Protein AF-A0A9D2FFQ5-F1 (afdb_monomer_lite)

Structure (mmCIF, N/CA/C/O backbone):
data_AF-A0A9D2FFQ5-F1
#
_entry.id   AF-A0A9D2FFQ5-F1
#
loop_
_atom_site.group_PDB
_atom_site.id
_atom_site.type_symbol
_atom_site.label_atom_id
_atom_site.label_alt_id
_atom_site.label_comp_id
_atom_site.label_asym_id
_atom_site.label_entity_id
_atom_site.label_seq_id
_atom_site.pdbx_PDB_ins_code
_atom_site.Cartn_x
_atom_site.Cartn_y
_atom_site.Cartn_z
_atom_site.occupancy
_atom_site.B_iso_or_equiv
_atom_site.auth_seq_id
_atom_site.auth_comp_id
_atom_site.auth_asym_id
_atom_site.auth_atom_id
_atom_site.pdbx_PDB_model_num
ATOM 1 N N . MET A 1 1 ? 23.594 -14.560 -14.571 1.00 70.81 1 MET A N 1
ATOM 2 C CA . MET A 1 1 ? 22.263 -15.196 -14.519 1.00 70.81 1 MET A CA 1
ATOM 3 C C . MET A 1 1 ? 21.838 -15.445 -15.948 1.00 70.81 1 MET A C 1
ATOM 5 O O . MET A 1 1 ? 21.716 -14.495 -16.709 1.00 70.81 1 MET A O 1
ATOM 9 N N . ASP A 1 2 ? 21.749 -16.707 -16.334 1.00 92.25 2 ASP A N 1
ATOM 10 C CA . ASP A 1 2 ? 21.311 -17.146 -17.658 1.00 92.25 2 ASP A CA 1
ATOM 11 C C . ASP A 1 2 ? 19.802 -16.927 -17.853 1.00 92.25 2 ASP A C 1
ATOM 13 O O . ASP A 1 2 ? 19.025 -16.916 -16.896 1.00 92.25 2 ASP A O 1
ATOM 17 N N . SER A 1 3 ? 19.381 -16.736 -19.107 1.00 91.38 3 SER A N 1
ATOM 18 C CA . SER A 1 3 ? 17.988 -16.424 -19.455 1.00 91.38 3 SER A CA 1
ATOM 19 C C . SER A 1 3 ? 16.998 -17.482 -18.969 1.00 91.38 3 SER A C 1
ATOM 21 O O . SER A 1 3 ? 15.885 -17.137 -18.586 1.00 91.38 3 SER A O 1
ATOM 23 N N . ASN A 1 4 ? 17.401 -18.754 -18.927 1.00 90.69 4 ASN A N 1
ATOM 24 C CA . ASN A 1 4 ? 16.556 -19.832 -18.424 1.00 90.69 4 ASN A CA 1
ATOM 25 C C . ASN A 1 4 ? 16.331 -19.707 -16.909 1.00 90.69 4 ASN A C 1
ATOM 27 O O . ASN A 1 4 ? 15.197 -19.788 -16.447 1.00 90.69 4 ASN A O 1
ATOM 31 N N . THR A 1 5 ? 17.385 -19.410 -16.146 1.00 95.06 5 THR A N 1
ATOM 32 C CA . THR A 1 5 ? 17.286 -19.111 -14.710 1.00 95.06 5 THR A CA 1
ATOM 33 C C . THR A 1 5 ? 16.404 -17.891 -14.429 1.00 95.06 5 THR A C 1
ATOM 35 O O . THR A 1 5 ? 15.652 -17.878 -13.460 1.00 95.06 5 THR A O 1
ATOM 38 N N . ILE A 1 6 ? 16.418 -16.870 -15.290 1.00 93.31 6 ILE A N 1
ATOM 39 C CA . ILE A 1 6 ? 15.525 -15.709 -15.138 1.00 93.31 6 ILE A CA 1
ATOM 40 C C . ILE A 1 6 ? 14.063 -16.107 -15.394 1.00 93.31 6 ILE A C 1
ATOM 42 O O . ILE A 1 6 ? 13.183 -15.749 -14.611 1.00 93.31 6 ILE A O 1
ATOM 46 N N . ILE A 1 7 ? 13.793 -16.876 -16.453 1.00 95.44 7 ILE A N 1
ATOM 47 C CA . ILE A 1 7 ? 12.433 -17.317 -16.806 1.00 95.44 7 ILE A CA 1
ATOM 48 C C . ILE A 1 7 ? 11.843 -18.216 -15.710 1.00 95.44 7 ILE A C 1
ATOM 50 O O . ILE A 1 7 ? 10.689 -18.029 -15.324 1.00 95.44 7 ILE A O 1
ATOM 54 N N . THR A 1 8 ? 12.623 -19.149 -15.158 1.00 95.62 8 THR A N 1
ATOM 55 C CA . THR A 1 8 ? 12.150 -20.038 -14.083 1.00 95.62 8 THR A CA 1
ATOM 56 C C . THR A 1 8 ? 11.813 -19.270 -12.810 1.00 95.62 8 THR A C 1
ATOM 58 O O . THR A 1 8 ? 10.771 -19.530 -12.207 1.00 95.62 8 THR A O 1
ATOM 61 N N . ILE A 1 9 ? 12.626 -18.278 -12.433 1.00 96.12 9 ILE A N 1
ATOM 62 C CA . ILE A 1 9 ? 12.350 -17.414 -11.277 1.00 96.12 9 ILE A CA 1
ATOM 63 C C . ILE A 1 9 ? 11.057 -16.623 -11.493 1.00 96.12 9 ILE A C 1
ATOM 65 O O . ILE A 1 9 ? 10.213 -16.581 -10.599 1.00 96.12 9 ILE A O 1
ATOM 69 N N . VAL A 1 10 ? 10.857 -16.037 -12.677 1.00 96.12 10 VAL A N 1
ATOM 70 C CA . VAL A 1 10 ? 9.638 -15.266 -12.978 1.00 96.12 10 VAL A CA 1
ATOM 71 C C . VAL A 1 10 ? 8.393 -16.148 -12.896 1.00 96.12 10 VAL A C 1
ATOM 73 O O . VAL A 1 10 ? 7.408 -15.752 -12.273 1.00 96.12 10 VAL A O 1
ATOM 76 N N . ILE A 1 11 ? 8.439 -17.360 -13.458 1.00 96.62 11 ILE A N 1
ATOM 77 C CA . ILE A 1 11 ? 7.315 -18.307 -13.403 1.00 96.62 11 ILE A CA 1
ATOM 78 C C . ILE A 1 11 ? 7.044 -18.749 -11.959 1.00 96.62 11 ILE A C 1
ATOM 80 O O . ILE A 1 11 ? 5.887 -18.772 -11.538 1.00 96.62 11 ILE A O 1
ATOM 84 N N . ALA A 1 12 ? 8.086 -19.050 -11.180 1.00 96.00 12 ALA A N 1
ATOM 85 C CA . ALA A 1 12 ? 7.944 -19.455 -9.783 1.00 96.00 12 ALA A CA 1
ATOM 86 C C . ALA A 1 12 ? 7.312 -18.348 -8.922 1.00 96.00 12 ALA A C 1
ATOM 88 O O . ALA A 1 12 ? 6.390 -18.610 -8.147 1.00 96.00 12 ALA A O 1
ATOM 89 N N . VAL A 1 13 ? 7.756 -17.100 -9.094 1.00 97.00 13 VAL A N 1
ATOM 90 C CA . VAL A 1 13 ? 7.224 -15.944 -8.356 1.00 97.00 13 VAL A CA 1
ATOM 91 C C . VAL A 1 13 ? 5.786 -15.632 -8.778 1.00 97.00 13 VAL A C 1
ATOM 93 O O . VAL A 1 13 ? 4.929 -15.422 -7.918 1.00 97.00 13 VAL A O 1
ATOM 96 N N . ALA A 1 14 ? 5.487 -15.654 -10.081 1.00 96.44 14 ALA A N 1
ATOM 97 C CA . ALA A 1 14 ? 4.136 -15.415 -10.589 1.00 96.44 14 ALA A CA 1
ATOM 98 C C . ALA A 1 14 ? 3.146 -16.503 -10.139 1.00 96.44 14 ALA A C 1
ATOM 100 O O . ALA A 1 14 ? 2.037 -16.188 -9.702 1.00 96.44 14 ALA A O 1
ATOM 101 N N . GLY A 1 15 ? 3.557 -17.774 -10.181 1.00 95.88 15 GLY A N 1
ATOM 102 C CA . GLY A 1 15 ? 2.757 -18.901 -9.701 1.00 95.88 15 GLY A CA 1
ATOM 103 C C . GLY A 1 15 ? 2.472 -18.819 -8.200 1.00 95.88 15 GLY A C 1
ATOM 104 O O . GLY A 1 15 ? 1.328 -19.006 -7.782 1.00 95.88 15 GLY A O 1
ATOM 105 N N . LEU A 1 16 ? 3.474 -18.461 -7.391 1.00 95.38 16 LEU A N 1
ATOM 106 C CA . LEU A 1 16 ? 3.303 -18.262 -5.950 1.00 95.38 16 LEU A CA 1
ATOM 107 C C . LEU A 1 16 ? 2.345 -17.102 -5.645 1.00 95.38 16 LEU A C 1
ATOM 109 O O .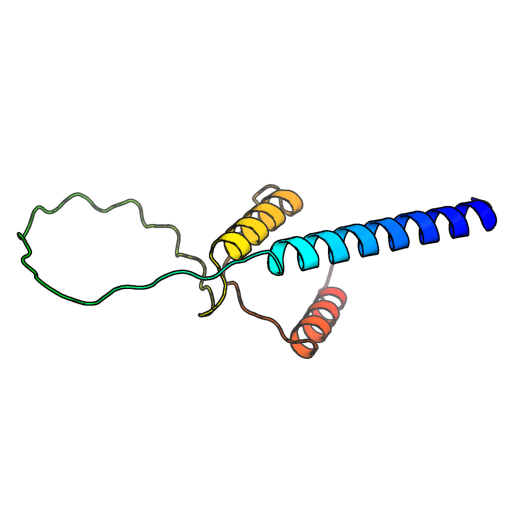 LEU A 1 16 ? 1.446 -17.249 -4.816 1.00 95.38 16 LEU A O 1
ATOM 113 N N . ALA A 1 17 ? 2.490 -15.970 -6.337 1.00 94.75 17 ALA A N 1
ATOM 114 C CA . ALA A 1 17 ? 1.594 -14.826 -6.180 1.00 94.75 17 ALA A CA 1
ATOM 115 C C . ALA A 1 17 ? 0.142 -15.185 -6.543 1.00 94.75 17 ALA A C 1
ATOM 117 O O . ALA A 1 17 ? -0.785 -14.839 -5.804 1.00 94.75 17 ALA A O 1
ATOM 118 N N . PHE A 1 18 ? -0.063 -15.931 -7.634 1.00 95.12 18 PHE A N 1
ATOM 119 C CA . PHE A 1 18 ? -1.387 -16.399 -8.044 1.00 95.12 18 PHE A CA 1
ATOM 120 C C . PHE A 1 18 ? -1.995 -17.382 -7.034 1.00 95.12 18 PHE A C 1
ATOM 122 O O . PHE A 1 18 ? -3.169 -17.258 -6.684 1.00 95.12 18 PHE A O 1
ATOM 129 N N . ALA A 1 19 ? -1.197 -18.314 -6.504 1.00 93.25 19 ALA A N 1
ATOM 130 C CA . ALA A 1 19 ? -1.638 -19.251 -5.474 1.00 93.25 19 ALA A CA 1
ATOM 131 C C . ALA A 1 19 ? -2.076 -18.524 -4.192 1.00 93.25 19 ALA A C 1
ATOM 133 O O . ALA A 1 19 ? -3.153 -18.799 -3.662 1.00 93.25 19 ALA A O 1
ATOM 134 N N . LEU A 1 20 ? -1.297 -17.544 -3.725 1.00 93.31 20 LEU A N 1
ATOM 135 C CA . LEU A 1 20 ? -1.650 -16.733 -2.555 1.00 93.31 20 LEU A CA 1
ATOM 136 C C . LEU A 1 20 ? -2.928 -15.915 -2.786 1.00 93.31 20 LEU A C 1
ATOM 138 O O . LEU A 1 20 ? -3.784 -15.844 -1.899 1.00 93.31 20 LEU A O 1
ATOM 142 N N . PHE A 1 21 ? -3.102 -15.353 -3.984 1.00 93.19 21 PHE A N 1
ATOM 143 C CA . PHE A 1 21 ? -4.325 -14.646 -4.366 1.00 93.19 21 PHE A CA 1
ATOM 144 C C . PHE A 1 21 ? -5.552 -15.575 -4.369 1.00 93.19 21 PHE A C 1
ATOM 146 O O . PHE A 1 21 ? -6.591 -15.235 -3.795 1.00 93.19 21 PHE A O 1
ATOM 153 N N . ALA A 1 22 ? -5.426 -16.774 -4.943 1.00 89.81 22 ALA A N 1
ATOM 154 C CA . ALA A 1 22 ? -6.490 -17.776 -4.980 1.00 89.81 22 ALA A CA 1
ATOM 155 C C . ALA A 1 22 ? -6.856 -18.299 -3.579 1.00 89.81 22 ALA A C 1
ATOM 157 O O . ALA A 1 22 ? -8.038 -18.441 -3.258 1.00 89.81 22 ALA A O 1
ATOM 158 N N . LEU A 1 23 ? -5.868 -18.521 -2.708 1.00 88.06 23 LEU A N 1
ATOM 159 C CA . LEU A 1 23 ? -6.106 -18.921 -1.317 1.00 88.06 23 LEU A CA 1
ATOM 160 C C . LEU A 1 23 ? -6.840 -17.828 -0.530 1.00 88.06 23 LEU A C 1
ATOM 162 O O . LEU A 1 23 ? -7.760 -18.137 0.230 1.00 88.06 23 LEU A O 1
ATOM 166 N N . ASN A 1 24 ? -6.487 -16.556 -0.731 1.00 83.38 24 ASN A N 1
ATOM 167 C CA . ASN A 1 24 ? -7.166 -15.437 -0.075 1.00 83.38 24 ASN A CA 1
ATOM 168 C C . ASN A 1 24 ? -8.622 -15.284 -0.564 1.00 83.38 24 ASN A C 1
ATOM 170 O O . ASN A 1 24 ? -9.538 -15.065 0.227 1.00 83.38 24 ASN A O 1
ATOM 174 N N . ARG A 1 25 ? -8.857 -15.501 -1.865 1.00 81.94 25 ARG A N 1
ATOM 175 C CA . ARG A 1 25 ? -10.197 -15.553 -2.476 1.00 81.94 25 ARG A CA 1
ATOM 176 C C . ARG A 1 25 ? -11.039 -16.714 -1.931 1.00 81.94 25 ARG A C 1
ATOM 178 O O . ARG A 1 25 ? -12.219 -16.523 -1.651 1.00 81.94 25 ARG A O 1
ATOM 185 N N . SER A 1 26 ? -10.444 -17.892 -1.750 1.00 67.69 26 SER A N 1
ATOM 186 C CA . SER A 1 26 ? -11.124 -19.083 -1.218 1.00 67.69 26 SER A CA 1
ATOM 187 C C . SER A 1 26 ? -11.488 -18.937 0.267 1.00 67.69 26 SER A C 1
ATOM 189 O O . SER A 1 26 ? -12.605 -19.262 0.679 1.00 67.69 26 SER A O 1
ATOM 191 N N . ARG A 1 27 ? -10.606 -18.327 1.072 1.00 68.69 27 ARG A N 1
ATOM 192 C CA . ARG A 1 27 ? -10.924 -17.967 2.467 1.00 68.69 27 ARG A CA 1
ATOM 193 C C . ARG A 1 27 ? -12.044 -16.931 2.574 1.00 68.69 27 ARG A C 1
ATOM 195 O O . ARG A 1 27 ? -12.859 -17.026 3.480 1.00 68.69 27 ARG A O 1
ATOM 202 N N . ALA A 1 28 ? -12.138 -15.994 1.631 1.00 59.19 28 ALA A N 1
ATOM 203 C CA . ALA A 1 28 ? -13.251 -15.044 1.576 1.00 59.19 28 ALA A CA 1
ATOM 204 C C . ALA A 1 28 ? -14.581 -15.682 1.114 1.00 59.19 28 ALA A C 1
ATOM 206 O O . ALA A 1 28 ? -15.645 -15.137 1.394 1.00 59.19 28 ALA A O 1
ATOM 207 N N . SER A 1 29 ? -14.541 -16.827 0.420 1.00 54.75 29 SER A N 1
ATOM 208 C CA . SER A 1 29 ? -15.729 -17.515 -0.110 1.00 54.75 29 SER A CA 1
ATOM 209 C C . SER A 1 29 ? -16.325 -18.568 0.836 1.00 54.75 29 SER A C 1
ATOM 211 O O . SER A 1 29 ? -17.416 -19.064 0.567 1.00 54.75 29 SER A O 1
ATOM 213 N N . SER A 1 30 ? -15.648 -18.918 1.934 1.00 49.28 30 SER A N 1
ATOM 214 C CA . SER A 1 30 ? -16.097 -19.930 2.910 1.00 49.28 30 SER A CA 1
ATOM 215 C C . SER A 1 30 ? -16.822 -19.325 4.124 1.00 49.28 30 SER A C 1
ATOM 217 O O . SER A 1 30 ? -16.805 -19.881 5.218 1.00 49.28 30 SER A O 1
ATOM 219 N N . GLY A 1 31 ? -17.492 -18.185 3.935 1.00 48.75 31 GLY A N 1
ATOM 220 C CA . GLY A 1 31 ? -18.384 -17.595 4.932 1.00 48.75 31 GLY A CA 1
ATOM 221 C C . GLY A 1 31 ? -19.826 -18.069 4.751 1.00 48.75 31 GLY A C 1
ATOM 222 O O . GLY A 1 31 ? -20.566 -17.508 3.947 1.00 48.75 31 GLY A O 1
ATOM 223 N N . THR A 1 32 ? -20.258 -19.073 5.515 1.00 41.09 32 THR A N 1
ATOM 224 C CA . THR A 1 32 ? -21.689 -19.341 5.739 1.00 41.09 32 THR A CA 1
ATOM 225 C C . THR A 1 32 ? -22.304 -18.234 6.615 1.00 41.09 32 THR A C 1
ATOM 227 O O . THR A 1 32 ? -21.742 -17.942 7.673 1.00 41.09 32 THR A O 1
ATOM 230 N N . PRO A 1 33 ? -23.450 -17.631 6.241 1.00 53.06 33 PRO A N 1
ATOM 231 C CA . PRO A 1 33 ? -24.059 -16.521 6.974 1.00 53.06 33 PRO A CA 1
ATOM 232 C C . PRO A 1 33 ? -25.136 -16.992 7.970 1.00 53.06 33 PRO A C 1
ATOM 234 O O . PRO A 1 33 ? -26.112 -17.621 7.569 1.00 53.06 33 PRO A O 1
ATOM 237 N N . LYS A 1 34 ? -25.002 -16.644 9.260 1.00 34.56 34 LYS A N 1
ATOM 238 C CA . LYS A 1 34 ? -26.082 -16.627 10.280 1.00 34.56 34 LYS A CA 1
ATOM 239 C C . LYS A 1 34 ? -25.536 -15.968 11.559 1.00 34.56 34 LYS A C 1
ATOM 241 O O . LYS A 1 34 ? -24.449 -16.334 11.971 1.00 34.56 34 LYS A O 1
ATOM 246 N N . ALA A 1 35 ? -26.150 -15.028 12.272 1.00 34.31 35 ALA A N 1
ATOM 247 C CA . ALA A 1 35 ? -27.368 -14.235 12.149 1.00 34.31 35 ALA A CA 1
ATOM 248 C C . ALA A 1 35 ? -27.171 -12.959 12.999 1.00 34.31 35 ALA A C 1
ATOM 250 O O . ALA A 1 35 ? -26.478 -12.993 14.014 1.00 34.31 35 ALA A O 1
ATOM 251 N N . ARG A 1 36 ? -27.821 -11.858 12.609 1.00 40.62 36 ARG A N 1
ATOM 252 C CA . ARG A 1 36 ? -28.105 -10.705 13.481 1.00 40.62 36 ARG A CA 1
ATOM 253 C C . ARG A 1 36 ? -29.333 -11.045 14.344 1.00 40.62 36 ARG A C 1
ATOM 255 O O . ARG A 1 36 ? -30.280 -11.625 13.815 1.00 40.62 36 ARG A O 1
ATOM 262 N N . PRO A 1 37 ? -29.320 -10.723 15.641 1.00 43.00 37 PRO A N 1
ATOM 263 C CA . PRO A 1 37 ? -30.311 -9.786 16.210 1.00 43.00 37 PRO A CA 1
ATOM 264 C C . PRO A 1 37 ? -29.635 -8.875 17.263 1.00 43.00 37 PRO A C 1
ATOM 266 O O . PRO A 1 37 ? -28.584 -9.226 17.776 1.00 43.00 37 PRO A O 1
ATOM 269 N N . ALA A 1 38 ? -30.103 -7.716 17.712 1.00 35.41 38 ALA A N 1
ATOM 270 C CA . ALA A 1 38 ? -31.176 -6.770 17.430 1.00 35.41 38 ALA A CA 1
ATOM 271 C C . ALA A 1 38 ? -30.875 -5.559 18.364 1.00 35.41 38 ALA A C 1
ATOM 273 O O . ALA A 1 38 ? -30.251 -5.732 19.410 1.00 35.41 38 ALA A O 1
ATOM 274 N N . GLU A 1 39 ? -31.287 -4.350 17.982 1.00 37.75 39 GLU A N 1
ATOM 275 C CA . GLU A 1 39 ? -31.475 -3.165 18.858 1.00 37.75 39 GLU A CA 1
ATOM 276 C C . GLU A 1 39 ? -32.405 -3.517 20.052 1.00 37.75 39 GLU A C 1
ATOM 278 O O . GLU A 1 39 ? -33.194 -4.447 19.914 1.00 37.75 39 GLU A O 1
ATOM 283 N N . ALA A 1 40 ? -32.466 -2.894 21.241 1.00 36.94 40 ALA A N 1
ATOM 284 C CA . ALA A 1 40 ? -32.103 -1.584 21.815 1.00 36.94 40 ALA A CA 1
ATOM 285 C C . ALA A 1 40 ? -32.182 -1.711 23.386 1.00 36.94 40 ALA A C 1
ATOM 287 O O . ALA A 1 40 ? -32.139 -2.834 23.882 1.00 36.94 40 ALA A O 1
ATOM 288 N N . PRO A 1 41 ? -32.506 -0.672 24.191 1.00 49.91 41 PRO A N 1
ATOM 289 C CA . PRO A 1 41 ? -31.691 0.393 24.811 1.00 49.91 41 PRO A CA 1
ATOM 290 C C . PRO A 1 41 ? -31.626 0.321 26.372 1.00 49.91 41 PRO A C 1
ATOM 292 O O . PRO A 1 41 ? -32.422 -0.388 26.973 1.00 49.91 41 PRO A O 1
ATOM 295 N N . ALA A 1 42 ? -30.745 1.101 27.036 1.00 37.47 42 ALA A N 1
ATOM 296 C CA . ALA A 1 42 ? -31.006 1.844 28.302 1.00 37.47 42 ALA A CA 1
ATOM 297 C C . ALA A 1 42 ? -29.719 2.404 28.967 1.00 37.47 42 ALA A C 1
ATOM 299 O O . ALA A 1 42 ? -28.810 1.666 29.336 1.00 37.47 42 ALA A O 1
ATOM 300 N N . MET A 1 43 ? -29.689 3.727 29.163 1.00 39.44 43 MET A N 1
ATOM 301 C CA . MET A 1 43 ? -28.805 4.484 30.077 1.00 39.44 43 MET A CA 1
ATOM 302 C C . MET A 1 43 ? -29.157 4.148 31.550 1.00 39.44 43 MET A C 1
ATOM 304 O O . MET A 1 43 ? -30.305 3.768 31.786 1.00 39.44 43 MET A O 1
ATOM 308 N N . PRO A 1 44 ? -28.259 4.303 32.552 1.00 41.28 44 PRO A N 1
ATOM 309 C CA . PRO A 1 44 ? -27.841 5.634 33.013 1.00 41.28 44 PRO A CA 1
ATOM 310 C C . PRO A 1 44 ? -26.357 5.765 33.423 1.00 41.28 44 PRO A C 1
ATOM 312 O O . PRO A 1 44 ? -25.688 4.820 33.832 1.00 41.28 44 PRO A O 1
ATOM 315 N N . ALA A 1 45 ? -25.860 6.999 33.340 1.00 45.25 45 ALA A N 1
ATOM 316 C CA . ALA A 1 45 ? -24.561 7.429 33.847 1.00 45.25 45 ALA A CA 1
ATOM 317 C C . ALA A 1 45 ? -24.537 7.532 35.385 1.00 45.25 45 ALA A C 1
ATOM 319 O O . ALA A 1 45 ? -25.534 7.940 35.982 1.00 45.25 45 ALA A O 1
ATOM 320 N N . PRO A 1 46 ? -23.372 7.305 36.012 1.00 43.16 46 PRO A N 1
ATOM 321 C CA . PRO A 1 46 ? -22.998 8.032 37.226 1.00 43.16 46 PRO A CA 1
ATOM 322 C C . PRO A 1 46 ? -21.864 9.029 36.952 1.00 43.16 46 PRO A C 1
ATOM 324 O O . PRO A 1 46 ? -20.874 8.720 36.289 1.00 43.16 46 PRO A O 1
ATOM 327 N N . ALA A 1 47 ? -22.027 10.241 37.475 1.00 42.28 47 ALA A N 1
ATOM 328 C CA . ALA A 1 47 ? -21.103 11.355 37.336 1.00 42.28 47 ALA A CA 1
ATOM 329 C C . ALA A 1 47 ? -19.903 11.293 38.308 1.00 42.28 47 ALA A C 1
ATOM 331 O O . ALA A 1 47 ? -20.041 10.906 39.462 1.00 42.28 47 ALA A O 1
ATOM 332 N N . ALA A 1 48 ? -18.780 11.822 37.804 1.00 47.38 48 ALA A N 1
ATOM 333 C CA . ALA A 1 48 ? -17.694 12.548 38.477 1.00 47.38 48 ALA A CA 1
ATOM 334 C C . ALA A 1 48 ? -16.724 11.826 39.443 1.00 47.38 48 ALA A C 1
ATOM 336 O O . ALA A 1 48 ? -17.001 11.619 40.618 1.00 47.38 48 ALA A O 1
ATOM 337 N N . ALA A 1 49 ? -15.473 11.689 38.982 1.00 37.66 49 ALA A N 1
ATOM 338 C CA . ALA A 1 49 ? -14.281 12.037 39.766 1.00 37.66 49 ALA A CA 1
ATOM 339 C C . ALA A 1 49 ? -13.199 12.604 38.813 1.00 37.66 49 ALA A C 1
ATOM 341 O O . ALA A 1 49 ? -12.970 12.014 37.752 1.00 37.66 49 ALA A O 1
ATOM 342 N N . PRO A 1 50 ? -12.536 13.735 39.129 1.00 49.75 50 PRO A N 1
ATOM 343 C CA . PRO A 1 50 ? -11.537 14.350 38.259 1.00 49.75 50 PRO A CA 1
ATOM 344 C C . PRO A 1 50 ? -10.233 13.555 38.356 1.00 49.75 50 PRO A C 1
ATOM 346 O O . PRO A 1 50 ? -9.401 13.781 39.233 1.00 49.75 50 PRO A O 1
ATOM 349 N N . ARG A 1 51 ? -10.059 12.575 37.469 1.00 39.38 51 ARG A N 1
ATOM 350 C CA . ARG A 1 51 ? -8.818 11.808 37.396 1.00 39.38 51 ARG A CA 1
ATOM 351 C C . ARG A 1 51 ? -7.870 12.508 36.430 1.00 39.38 51 ARG A C 1
ATOM 353 O O . ARG A 1 51 ? -8.140 12.547 35.237 1.00 39.38 51 ARG A O 1
ATOM 360 N N . ALA A 1 52 ? -6.834 13.099 37.028 1.00 35.75 52 ALA A N 1
ATOM 361 C CA . ALA A 1 52 ? -5.537 13.516 36.495 1.00 35.75 52 ALA A CA 1
ATOM 362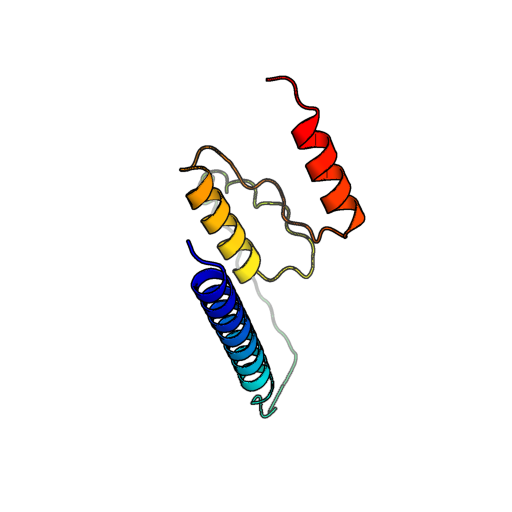 C C . ALA A 1 52 ? -5.394 13.501 34.967 1.00 35.75 52 ALA A C 1
ATOM 364 O O . ALA A 1 52 ? -5.568 12.454 34.349 1.00 35.75 52 ALA A O 1
ATOM 365 N N . ALA A 1 53 ? -4.995 14.650 34.404 1.00 46.50 53 ALA A N 1
ATOM 366 C CA . ALA A 1 53 ? -4.611 14.821 33.007 1.00 46.50 53 ALA A CA 1
ATOM 367 C C . ALA A 1 53 ? -3.904 13.566 32.482 1.00 46.50 53 ALA A C 1
ATOM 369 O O . ALA A 1 53 ? -2.745 13.301 32.808 1.00 46.50 53 ALA A O 1
ATOM 370 N N . ALA A 1 54 ? -4.646 12.768 31.711 1.00 37.78 54 ALA A N 1
ATOM 371 C CA . ALA A 1 54 ? -4.070 11.654 30.994 1.00 37.78 54 ALA A CA 1
ATOM 372 C C . ALA A 1 54 ? -2.935 12.232 30.136 1.00 37.78 54 ALA A C 1
ATOM 374 O O . ALA A 1 54 ? -3.135 13.296 29.533 1.00 37.78 54 ALA A O 1
ATOM 375 N N . PRO A 1 55 ? -1.749 11.596 30.098 1.00 42.03 55 PRO A N 1
ATOM 376 C CA . PRO A 1 55 ? -0.691 12.011 29.189 1.00 42.03 55 PRO A CA 1
ATOM 377 C C . PRO A 1 55 ? -1.318 12.159 27.809 1.00 42.03 55 PRO A C 1
ATOM 379 O O . PRO A 1 55 ? -2.029 11.254 27.370 1.00 42.03 55 PRO A O 1
ATOM 382 N N . ALA A 1 56 ? -1.152 13.345 27.213 1.00 44.34 56 ALA A N 1
ATOM 383 C CA . ALA A 1 56 ? -1.806 13.731 25.974 1.00 44.34 56 ALA A CA 1
ATOM 384 C C . ALA A 1 56 ? -1.729 12.561 24.997 1.00 44.34 56 ALA A C 1
ATOM 386 O O . ALA A 1 56 ? -0.638 12.197 24.553 1.00 44.34 56 ALA A O 1
ATOM 387 N N . ALA A 1 57 ? -2.884 11.934 24.741 1.00 45.53 57 ALA A N 1
ATOM 388 C CA . ALA A 1 57 ? -2.968 10.829 23.809 1.00 45.53 57 ALA A CA 1
ATOM 389 C C . ALA A 1 57 ? -2.281 11.303 22.522 1.00 45.53 57 ALA A C 1
ATOM 391 O O . ALA A 1 57 ? -2.625 12.395 22.045 1.00 45.53 57 ALA A O 1
ATOM 392 N N . PRO A 1 58 ? -1.272 10.575 22.002 1.00 53.19 58 PRO A N 1
ATOM 393 C CA . PRO A 1 58 ? -0.624 10.963 20.760 1.00 53.19 58 PRO A CA 1
ATOM 394 C C . PRO A 1 58 ? -1.742 11.206 19.759 1.00 53.19 58 PRO A C 1
ATOM 396 O O . PRO A 1 58 ? -2.615 10.347 19.625 1.00 53.19 58 PRO A O 1
ATOM 399 N N . ARG A 1 59 ? -1.780 12.417 19.177 1.00 54.50 59 ARG A N 1
ATOM 400 C CA . ARG A 1 59 ? -2.818 12.851 18.229 1.00 54.50 59 ARG A CA 1
ATOM 401 C C . ARG A 1 59 ? -3.130 11.663 17.336 1.00 54.50 59 ARG A C 1
ATOM 403 O O . ARG A 1 59 ? -2.265 11.277 16.550 1.00 54.50 59 ARG A O 1
ATOM 410 N N . ALA A 1 60 ? -4.303 11.058 17.527 1.00 60.28 60 ALA A N 1
ATOM 411 C CA . ALA A 1 60 ? -4.639 9.861 16.785 1.00 60.28 60 ALA A CA 1
ATOM 412 C C . ALA A 1 60 ? -4.499 10.227 15.301 1.00 60.28 60 ALA A C 1
ATOM 414 O O . ALA A 1 60 ? -5.016 11.281 14.900 1.00 60.28 60 ALA A O 1
ATOM 415 N N . PRO A 1 61 ? -3.722 9.458 14.519 1.00 68.31 61 PRO A N 1
ATOM 416 C CA . PRO A 1 61 ? -3.535 9.749 13.109 1.00 68.31 61 PRO A CA 1
ATOM 417 C C . PRO A 1 61 ? -4.908 9.947 12.475 1.00 68.31 61 PRO A C 1
ATOM 419 O O . PRO A 1 61 ? -5.840 9.199 12.768 1.00 68.31 61 PRO A O 1
ATOM 422 N N . GLN A 1 62 ? -5.062 10.987 11.655 1.00 75.88 62 GLN A N 1
ATOM 423 C CA . GLN A 1 62 ? -6.341 11.222 10.992 1.00 75.88 62 GLN A CA 1
ATOM 424 C C . GLN A 1 62 ? -6.573 10.092 9.989 1.00 75.88 62 GLN A C 1
ATOM 426 O O . GLN A 1 62 ? -5.944 10.067 8.931 1.00 75.88 62 GLN A O 1
ATOM 431 N N . VAL A 1 63 ? -7.437 9.145 10.344 1.00 79.44 63 VAL A N 1
ATOM 432 C CA . VAL A 1 63 ? -7.810 8.011 9.498 1.00 79.44 63 VAL A CA 1
ATOM 433 C C . VAL A 1 63 ? -9.130 8.336 8.808 1.00 79.44 63 VAL A C 1
ATOM 435 O O . VAL A 1 63 ? -10.104 8.716 9.457 1.00 79.44 63 VAL A O 1
ATOM 438 N N . GLU A 1 64 ? -9.155 8.212 7.485 1.00 79.25 64 GLU A N 1
ATOM 439 C CA . GLU A 1 64 ? -10.368 8.392 6.689 1.00 79.25 64 GLU A CA 1
ATOM 440 C C . GLU A 1 64 ? -11.430 7.324 7.022 1.00 79.25 64 GLU A C 1
ATOM 442 O O . GLU A 1 64 ? -11.111 6.153 7.249 1.00 79.25 64 GLU A O 1
ATOM 447 N N . ALA A 1 65 ? -12.707 7.726 7.050 1.00 67.62 65 ALA A N 1
ATOM 448 C CA . ALA A 1 65 ? -13.819 6.827 7.345 1.00 67.62 65 ALA A CA 1
ATOM 449 C C . ALA A 1 65 ? -13.877 5.678 6.321 1.00 67.62 65 ALA A C 1
ATOM 451 O O . ALA A 1 65 ? -13.878 5.904 5.114 1.00 67.62 65 ALA A O 1
ATOM 452 N N . GLY A 1 66 ? -13.921 4.433 6.806 1.00 76.31 66 GLY A N 1
ATOM 453 C CA . GLY A 1 66 ? -13.923 3.233 5.959 1.00 76.31 66 GLY A CA 1
ATOM 454 C C . GLY A 1 66 ? -12.556 2.562 5.774 1.00 76.31 66 GLY A C 1
ATOM 455 O O . GLY A 1 66 ? -12.447 1.598 5.010 1.00 76.31 66 GLY A O 1
ATOM 456 N N . ILE A 1 67 ? -11.515 3.028 6.471 1.00 81.81 67 ILE A N 1
ATOM 457 C CA . ILE A 1 67 ? -10.244 2.303 6.589 1.00 81.81 67 ILE A CA 1
ATOM 458 C C . ILE A 1 67 ? -10.280 1.440 7.861 1.00 81.81 67 ILE A C 1
ATOM 460 O O . ILE A 1 67 ? -10.440 1.983 8.955 1.00 81.81 67 ILE A O 1
ATOM 464 N N . PRO A 1 68 ? -10.145 0.106 7.745 1.00 85.12 68 PRO A N 1
ATOM 465 C CA . PRO A 1 68 ? -10.162 -0.779 8.903 1.00 85.12 68 PRO A CA 1
ATOM 466 C C . PRO A 1 68 ? -8.905 -0.588 9.777 1.00 85.12 68 PRO A C 1
ATOM 468 O O . PRO A 1 68 ? -7.819 -0.317 9.245 1.00 85.12 68 PRO A O 1
ATOM 471 N N . PRO A 1 69 ? -9.022 -0.730 11.110 1.00 80.69 69 PRO A N 1
ATOM 472 C CA . PRO A 1 69 ? -7.931 -0.456 12.047 1.00 80.69 69 PRO A CA 1
ATOM 473 C C . PRO A 1 69 ? -6.726 -1.389 11.860 1.00 80.69 69 PRO A C 1
ATOM 475 O O . PRO A 1 69 ? -5.591 -0.975 12.093 1.00 80.69 69 PRO A O 1
ATOM 478 N N . GLU A 1 70 ? -6.934 -2.609 11.364 1.00 87.81 70 GLU A N 1
ATOM 479 C CA . GLU A 1 70 ? -5.869 -3.569 11.055 1.00 87.81 70 GLU A CA 1
ATOM 480 C C . GLU A 1 70 ? -4.951 -3.037 9.952 1.00 87.81 70 GLU A C 1
ATOM 482 O O . GLU A 1 70 ? -3.732 -3.162 10.034 1.00 87.81 70 GLU A O 1
ATOM 487 N N . VAL A 1 71 ? -5.520 -2.382 8.937 1.00 88.50 71 VAL A N 1
ATOM 488 C CA . VAL A 1 71 ? -4.739 -1.785 7.845 1.00 88.50 71 VAL A CA 1
ATOM 489 C C . VAL A 1 71 ? -3.910 -0.614 8.362 1.00 88.50 71 VAL A C 1
ATOM 491 O O . VAL A 1 71 ? -2.741 -0.490 8.009 1.00 88.50 71 VAL A O 1
ATOM 494 N N . VAL A 1 72 ? -4.473 0.211 9.248 1.00 86.44 72 VAL A N 1
ATOM 495 C CA . VAL A 1 72 ? -3.739 1.312 9.892 1.00 86.44 72 VAL A CA 1
ATOM 496 C C . VAL A 1 72 ? -2.573 0.774 10.723 1.00 86.44 72 VAL A C 1
ATOM 498 O O . VAL A 1 72 ? -1.469 1.309 10.634 1.00 86.44 72 VAL A O 1
ATOM 501 N N . ALA A 1 73 ? -2.790 -0.304 11.480 1.00 88.69 73 ALA A N 1
ATOM 502 C CA . ALA A 1 73 ? -1.748 -0.947 12.277 1.00 88.69 73 ALA A CA 1
ATOM 503 C C . ALA A 1 73 ? -0.625 -1.530 11.402 1.00 88.69 73 ALA A C 1
ATOM 505 O O . ALA A 1 73 ? 0.551 -1.327 11.701 1.00 88.69 73 ALA A O 1
ATOM 506 N N . VAL A 1 74 ? -0.969 -2.188 10.291 1.00 91.56 74 VAL A N 1
ATOM 507 C CA . VAL A 1 74 ? 0.015 -2.718 9.331 1.00 91.56 74 VAL A CA 1
ATOM 508 C C . VAL A 1 74 ? 0.829 -1.590 8.691 1.00 91.56 74 VAL A C 1
ATOM 510 O O . VAL A 1 74 ? 2.051 -1.699 8.607 1.00 91.56 74 VAL A O 1
ATOM 513 N N . ILE A 1 75 ? 0.190 -0.482 8.295 1.00 91.31 75 ILE A N 1
ATOM 514 C CA . ILE A 1 75 ? 0.890 0.692 7.745 1.00 91.31 75 ILE A CA 1
ATOM 515 C C . ILE A 1 75 ? 1.821 1.300 8.798 1.00 91.31 75 ILE A C 1
ATOM 517 O O . ILE A 1 75 ? 2.984 1.569 8.505 1.00 91.31 75 ILE A O 1
ATOM 521 N N . ALA A 1 76 ? 1.341 1.484 10.030 1.00 87.38 76 ALA A N 1
ATOM 522 C CA . ALA A 1 76 ? 2.150 2.013 11.124 1.00 87.38 76 ALA A CA 1
ATOM 523 C C . ALA A 1 76 ? 3.380 1.130 11.404 1.00 87.38 76 ALA A C 1
ATOM 525 O O . ALA A 1 76 ? 4.488 1.648 11.547 1.00 87.38 76 ALA A O 1
ATOM 526 N N . ALA A 1 77 ? 3.212 -0.195 11.416 1.00 88.31 77 ALA A N 1
ATOM 527 C CA . ALA A 1 77 ? 4.310 -1.143 11.583 1.00 88.31 77 ALA A CA 1
ATOM 528 C C . ALA A 1 77 ? 5.307 -1.092 10.413 1.00 88.31 77 ALA A C 1
ATOM 530 O O . ALA A 1 77 ? 6.515 -1.065 10.641 1.00 88.31 77 ALA A O 1
ATOM 531 N N . ALA A 1 78 ? 4.825 -1.018 9.169 1.00 90.31 78 ALA A N 1
ATOM 532 C CA . ALA A 1 78 ? 5.678 -0.926 7.984 1.00 90.31 78 ALA A CA 1
ATOM 533 C C . ALA A 1 78 ? 6.510 0.367 7.967 1.00 90.31 78 ALA A C 1
ATOM 535 O O . ALA A 1 78 ? 7.713 0.324 7.719 1.00 90.31 78 ALA A O 1
ATOM 536 N N . VAL A 1 79 ? 5.900 1.512 8.293 1.00 87.94 79 VAL A N 1
ATOM 537 C CA . VAL A 1 79 ? 6.611 2.799 8.407 1.00 87.94 79 VAL A CA 1
ATOM 538 C C . VAL A 1 79 ? 7.637 2.755 9.537 1.00 87.94 79 VAL A C 1
ATOM 540 O O . VAL A 1 79 ? 8.747 3.257 9.374 1.00 87.94 79 VAL A O 1
ATOM 543 N N . CYS A 1 80 ? 7.308 2.112 10.659 1.00 84.19 80 CYS A N 1
ATOM 544 C CA . CYS A 1 80 ? 8.259 1.896 11.744 1.00 84.19 80 CYS A CA 1
ATOM 545 C C . CYS A 1 80 ? 9.450 1.032 11.293 1.00 84.19 80 CYS A C 1
ATOM 547 O O . CYS A 1 80 ? 10.592 1.377 11.584 1.00 84.19 80 CYS A O 1
ATOM 549 N N . ALA A 1 81 ? 9.205 -0.030 10.520 1.00 87.75 81 ALA A N 1
ATOM 550 C CA . ALA A 1 81 ? 10.246 -0.918 10.004 1.00 87.75 81 ALA A CA 1
ATOM 551 C C . ALA A 1 81 ? 11.162 -0.238 8.969 1.00 87.75 81 ALA A C 1
ATOM 553 O O . ALA A 1 81 ? 12.379 -0.361 9.058 1.00 87.75 81 ALA A O 1
ATOM 554 N N . MET A 1 82 ? 10.604 0.516 8.016 1.00 87.00 82 MET A N 1
ATOM 555 C CA . MET A 1 82 ? 11.399 1.251 7.015 1.00 87.00 82 MET A CA 1
ATOM 556 C C . MET A 1 82 ? 12.112 2.464 7.619 1.00 87.00 82 MET A C 1
ATOM 558 O O . MET A 1 82 ? 13.221 2.825 7.232 1.00 87.00 82 MET A O 1
ATOM 562 N N . GLY A 1 83 ? 11.446 3.121 8.564 1.00 80.31 83 GLY A N 1
ATOM 563 C CA . GLY A 1 83 ? 11.914 4.339 9.192 1.00 80.31 83 GLY A CA 1
ATOM 564 C C . GLY A 1 83 ? 12.787 4.113 10.414 1.00 80.31 83 GLY A C 1
ATOM 565 O O . GLY A 1 83 ? 13.375 5.073 10.867 1.00 80.31 83 GLY A O 1
ATOM 566 N N . GLY A 1 84 ? 12.867 2.931 11.019 1.00 78.62 84 GLY A N 1
ATOM 567 C CA . GLY A 1 84 ? 13.550 2.767 12.313 1.00 78.62 84 GLY A CA 1
ATOM 568 C C . GLY A 1 84 ? 13.050 3.733 13.405 1.00 78.62 84 GLY A C 1
ATOM 569 O O . GLY A 1 84 ? 13.815 4.122 14.280 1.00 78.62 84 GLY A O 1
ATOM 570 N N . GLY A 1 85 ? 11.792 4.187 13.318 1.00 75.50 85 GLY A N 1
ATOM 571 C CA . GLY A 1 85 ? 11.168 5.094 14.293 1.00 75.50 85 GLY A CA 1
ATOM 572 C C . GLY A 1 85 ? 11.332 6.610 14.074 1.00 75.50 85 GLY A C 1
ATOM 573 O O . GLY A 1 85 ? 10.756 7.369 14.847 1.00 75.50 85 GLY A O 1
ATOM 574 N N . LYS A 1 86 ? 12.035 7.095 13.034 1.00 78.88 86 LYS A N 1
ATOM 575 C CA . LYS A 1 86 ? 12.158 8.559 12.755 1.00 78.88 86 LYS A CA 1
ATOM 576 C C . LYS A 1 86 ? 10.888 9.215 12.200 1.00 78.88 86 LYS A C 1
ATOM 578 O O . LYS A 1 86 ? 10.766 10.436 12.259 1.00 78.88 86 LYS A O 1
ATOM 583 N N . TYR A 1 87 ? 9.946 8.442 11.663 1.00 79.94 87 TYR A N 1
ATOM 584 C CA . TYR A 1 87 ? 8.742 8.979 11.024 1.00 79.94 87 TYR A CA 1
ATOM 585 C C . TYR A 1 87 ? 7.492 8.731 11.865 1.00 79.94 87 TYR A C 1
ATOM 587 O O . TYR A 1 87 ? 7.303 7.649 12.418 1.00 79.94 87 TYR A O 1
ATOM 595 N N . THR A 1 88 ? 6.614 9.736 11.928 1.00 80.75 88 THR A N 1
ATOM 596 C CA . THR A 1 88 ? 5.334 9.661 12.642 1.00 80.75 88 THR A CA 1
ATOM 597 C C . THR A 1 88 ? 4.169 9.640 11.659 1.00 80.75 88 THR A C 1
ATOM 599 O O . THR A 1 88 ? 4.128 10.400 10.689 1.00 80.75 88 THR A O 1
ATOM 602 N N . LEU A 1 89 ? 3.201 8.753 11.902 1.00 82.31 89 LEU A N 1
ATOM 603 C CA . LEU A 1 89 ? 2.001 8.648 11.079 1.00 82.31 89 LEU A CA 1
ATOM 604 C C . LEU A 1 89 ? 1.078 9.843 11.375 1.00 82.31 89 LEU A C 1
ATOM 606 O O . LEU A 1 89 ? 0.528 9.955 12.468 1.00 82.31 89 LEU A O 1
ATOM 610 N N . ARG A 1 90 ? 0.911 10.751 10.408 1.00 85.31 90 ARG A N 1
ATOM 611 C CA . ARG A 1 90 ? 0.040 11.941 10.532 1.00 85.31 90 ARG A CA 1
ATOM 612 C C . ARG A 1 90 ? -1.400 11.670 10.103 1.00 85.31 90 ARG A C 1
ATOM 614 O O . ARG A 1 90 ? -2.338 12.145 10.743 1.00 85.31 90 ARG A O 1
ATOM 621 N N . ALA A 1 91 ? -1.569 10.953 8.998 1.00 84.44 91 ALA A N 1
ATOM 622 C CA . ALA A 1 91 ? -2.866 10.651 8.415 1.00 84.44 91 ALA A CA 1
ATOM 623 C C . ALA A 1 91 ? -2.798 9.378 7.568 1.00 84.44 91 ALA A C 1
ATOM 625 O O . ALA A 1 91 ? -1.754 9.070 6.995 1.00 84.44 91 ALA A O 1
ATOM 626 N N . VAL A 1 92 ? -3.926 8.679 7.463 1.00 85.75 92 VAL A N 1
ATOM 627 C CA . VAL A 1 92 ? -4.117 7.543 6.557 1.00 85.75 92 VAL A CA 1
ATOM 628 C C . VAL A 1 92 ? -5.371 7.801 5.740 1.00 85.75 92 VAL A C 1
ATOM 630 O O . VAL A 1 92 ? -6.450 8.008 6.296 1.00 85.75 92 VAL A O 1
ATOM 633 N N . ARG A 1 93 ? -5.217 7.816 4.418 1.00 88.31 93 ARG A N 1
ATOM 634 C CA . ARG A 1 93 ? -6.290 8.094 3.459 1.00 88.31 93 ARG A CA 1
ATOM 635 C C . ARG A 1 93 ? -6.199 7.120 2.300 1.00 88.31 93 ARG A C 1
ATOM 637 O O . ARG A 1 93 ? -5.107 6.633 1.991 1.00 88.31 93 ARG A O 1
ATOM 644 N N . ARG A 1 94 ? -7.323 6.838 1.648 1.00 85.12 94 ARG A N 1
ATOM 645 C CA . ARG A 1 94 ? -7.301 6.088 0.392 1.00 85.12 94 ARG A CA 1
ATOM 646 C C . ARG A 1 94 ? -6.815 7.018 -0.707 1.00 85.12 94 ARG A C 1
ATOM 648 O O . ARG A 1 94 ? -7.458 8.008 -1.025 1.00 85.12 94 ARG A O 1
ATOM 655 N N . ALA A 1 95 ? -5.667 6.691 -1.280 1.00 83.88 95 ALA A N 1
ATOM 656 C CA . ALA A 1 95 ? -5.136 7.430 -2.410 1.00 83.88 95 ALA A CA 1
ATOM 657 C C . ALA A 1 95 ? -5.612 6.799 -3.723 1.00 83.88 95 ALA A C 1
ATOM 659 O O . ALA A 1 95 ? -5.573 5.578 -3.901 1.00 83.88 95 ALA A O 1
ATOM 660 N N . ASP A 1 96 ? -6.064 7.644 -4.639 1.00 86.38 96 ASP A N 1
ATOM 661 C CA . ASP A 1 96 ? -6.381 7.280 -6.011 1.00 86.38 96 ASP A CA 1
ATOM 662 C C . ASP A 1 96 ? -5.109 7.242 -6.881 1.00 86.38 96 ASP A C 1
ATOM 664 O O . ASP A 1 96 ? -4.036 7.712 -6.494 1.00 86.38 96 ASP A O 1
ATOM 668 N N . ARG A 1 97 ? -5.216 6.674 -8.088 1.00 83.88 97 ARG A N 1
ATOM 669 C CA . ARG A 1 97 ? -4.071 6.493 -8.998 1.00 83.88 97 ARG A CA 1
ATOM 670 C C . ARG A 1 97 ? -3.363 7.814 -9.332 1.00 83.88 97 ARG A C 1
ATOM 672 O O . ARG A 1 97 ? -2.145 7.808 -9.506 1.00 83.88 97 ARG A O 1
ATOM 679 N N . SER A 1 98 ? -4.099 8.924 -9.418 1.00 85.88 98 SER A N 1
ATOM 680 C CA . SER A 1 98 ? -3.512 10.224 -9.751 1.00 85.88 98 SER A CA 1
ATOM 681 C C . SER A 1 98 ? -2.709 10.794 -8.583 1.00 85.88 98 SER A C 1
ATOM 683 O O . SER A 1 98 ? -1.613 11.309 -8.799 1.00 85.88 98 SER A O 1
ATOM 685 N N . ALA A 1 99 ? -3.183 10.613 -7.345 1.00 85.44 99 ALA A N 1
ATOM 686 C CA . ALA A 1 99 ? -2.459 11.014 -6.142 1.00 85.44 99 ALA A CA 1
ATOM 687 C C . ALA A 1 99 ? -1.116 10.275 -5.994 1.00 85.44 99 ALA A C 1
ATOM 689 O O . ALA A 1 99 ? -0.108 10.907 -5.682 1.00 85.44 99 ALA A O 1
ATOM 690 N N . TRP A 1 100 ? -1.075 8.970 -6.291 1.00 83.75 100 TRP A N 1
ATOM 691 C CA . TRP A 1 100 ? 0.167 8.180 -6.267 1.00 83.75 100 TRP A CA 1
ATOM 692 C C . TRP A 1 100 ? 1.171 8.616 -7.334 1.00 83.75 100 TRP A C 1
ATOM 694 O O . TRP A 1 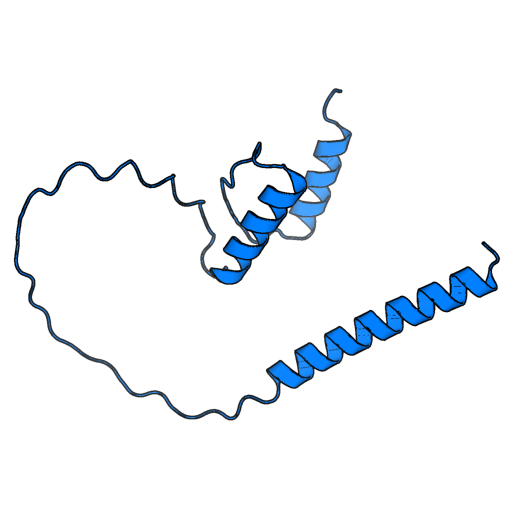100 ? 2.351 8.786 -7.036 1.00 83.75 100 TRP A O 1
ATOM 704 N N . ALA A 1 101 ? 0.705 8.829 -8.568 1.00 87.69 101 ALA A N 1
ATOM 705 C CA . 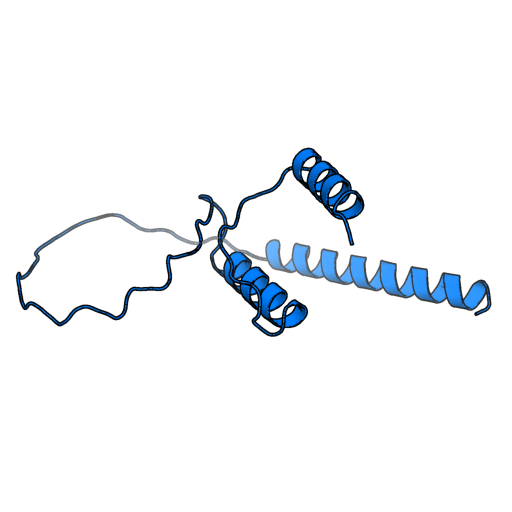ALA A 1 101 ? 1.569 9.283 -9.655 1.00 87.69 101 ALA A CA 1
ATOM 706 C C . ALA A 1 101 ? 2.201 10.649 -9.342 1.00 87.69 101 ALA A C 1
ATOM 708 O O . ALA A 1 101 ? 3.378 10.875 -9.612 1.00 87.69 101 ALA A O 1
ATOM 709 N N . ARG A 1 102 ? 1.427 11.550 -8.725 1.00 88.25 102 ARG A N 1
ATOM 710 C CA . ARG A 1 102 ? 1.893 12.886 -8.347 1.00 88.25 102 ARG A CA 1
ATOM 711 C C . ARG A 1 102 ? 2.880 12.862 -7.180 1.00 88.25 102 ARG A C 1
ATOM 713 O O . ARG A 1 102 ? 3.813 13.651 -7.195 1.00 88.25 102 ARG A O 1
ATOM 720 N N . ALA A 1 103 ? 2.693 11.967 -6.209 1.00 86.31 103 ALA A N 1
ATOM 721 C CA . ALA A 1 103 ? 3.623 11.805 -5.090 1.00 86.31 103 ALA A CA 1
ATOM 722 C C . ALA A 1 103 ? 5.022 11.388 -5.573 1.00 86.31 103 ALA A C 1
ATOM 724 O O . ALA A 1 103 ? 5.994 12.060 -5.257 1.00 86.31 103 ALA A O 1
ATOM 725 N N . GLY A 1 104 ? 5.110 10.372 -6.441 1.00 84.62 104 GLY A N 1
ATOM 726 C CA . GLY A 1 104 ? 6.402 9.936 -6.985 1.00 84.62 104 GLY A CA 1
ATOM 727 C C . GLY A 1 104 ? 7.087 10.989 -7.863 1.00 84.62 104 GLY A C 1
ATOM 728 O O . GLY A 1 104 ? 8.309 11.075 -7.879 1.00 84.62 104 GLY A O 1
ATOM 729 N N . ALA A 1 105 ? 6.318 11.822 -8.573 1.00 88.44 105 ALA A N 1
ATOM 730 C CA . ALA A 1 105 ? 6.884 12.938 -9.329 1.00 88.44 105 ALA A CA 1
ATOM 731 C C . ALA A 1 105 ? 7.494 14.011 -8.413 1.00 88.44 105 ALA A C 1
ATOM 733 O O . ALA A 1 105 ? 8.523 14.578 -8.763 1.00 88.44 105 ALA A O 1
ATOM 734 N N . LEU A 1 106 ? 6.880 14.273 -7.252 1.00 87.56 106 LEU A N 1
ATOM 735 C CA . LEU A 1 106 ? 7.412 15.222 -6.275 1.00 87.56 106 LEU A CA 1
ATOM 736 C C . LEU A 1 106 ? 8.704 14.704 -5.643 1.00 87.56 106 LEU A C 1
ATOM 738 O O .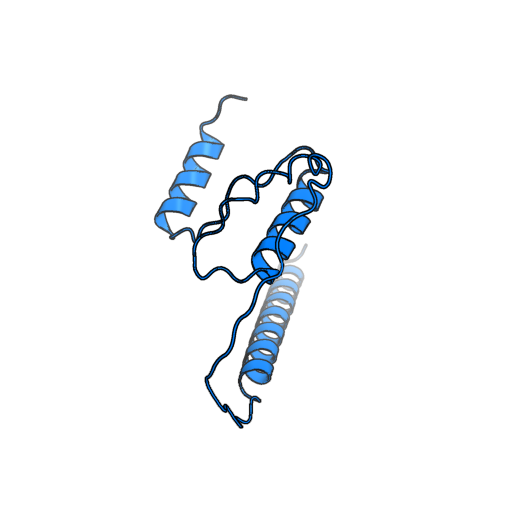 LEU A 1 106 ? 9.678 15.450 -5.646 1.00 87.56 106 LEU A O 1
ATOM 742 N N . ASP A 1 107 ? 8.747 13.430 -5.239 1.00 86.25 107 ASP A N 1
ATOM 743 C CA . ASP A 1 107 ? 9.933 12.803 -4.629 1.00 86.25 107 ASP A CA 1
ATOM 744 C C . ASP A 1 107 ? 11.191 12.903 -5.518 1.00 86.25 107 ASP A C 1
ATOM 746 O O . ASP A 1 107 ? 12.300 13.069 -5.021 1.00 86.25 107 ASP A O 1
ATOM 750 N N . VAL A 1 108 ? 11.041 12.835 -6.848 1.00 84.25 108 VAL A N 1
ATOM 751 C CA . VAL A 1 108 ? 12.167 12.938 -7.805 1.00 84.25 108 VAL A CA 1
ATOM 752 C C . VAL A 1 108 ? 12.633 14.387 -8.007 1.00 84.25 108 VAL A C 1
ATOM 754 O O . VAL A 1 108 ? 13.727 14.626 -8.517 1.00 84.25 108 VAL A O 1
ATOM 757 N N . THR A 1 109 ? 11.810 15.363 -7.622 1.00 86.62 109 THR A N 1
ATOM 758 C CA . THR A 1 109 ? 12.097 16.797 -7.787 1.00 86.62 109 THR A CA 1
ATOM 759 C C . THR A 1 109 ? 12.558 17.488 -6.507 1.00 86.62 109 THR A C 1
ATOM 761 O O . THR A 1 109 ? 12.851 18.684 -6.544 1.00 86.62 109 THR A O 1
ATOM 764 N N . GLU A 1 110 ? 12.635 16.774 -5.383 1.00 83.44 110 GLU A N 1
ATOM 765 C CA . GLU A 1 110 ? 13.153 17.349 -4.142 1.00 83.44 110 GLU A CA 1
ATOM 766 C C . GLU A 1 110 ? 14.687 17.526 -4.231 1.00 83.44 110 GLU A C 1
ATOM 768 O O . GLU A 1 110 ? 15.380 16.635 -4.733 1.00 83.44 110 GLU A O 1
ATOM 773 N N . PRO A 1 111 ? 15.241 18.681 -3.805 1.00 79.25 111 PRO A N 1
ATOM 774 C CA . PRO A 1 111 ? 16.686 18.906 -3.809 1.00 79.25 111 PRO A CA 1
ATOM 775 C C . PRO A 1 111 ? 17.388 17.968 -2.815 1.00 79.25 111 PRO A C 1
ATOM 777 O O . PRO A 1 111 ? 16.855 17.696 -1.739 1.00 79.25 111 PRO A O 1
ATOM 780 N N . PHE A 1 112 ? 18.579 17.491 -3.190 1.00 74.00 112 PHE A N 1
ATOM 781 C CA . PHE A 1 112 ? 19.397 16.567 -2.395 1.00 74.00 112 PHE A CA 1
ATOM 782 C C . PHE A 1 112 ? 20.207 17.262 -1.294 1.00 74.00 112 PHE A C 1
ATOM 784 O O . PHE A 1 112 ? 20.617 18.430 -1.496 1.00 74.00 112 PHE A O 1
#

Secondary structure (DSS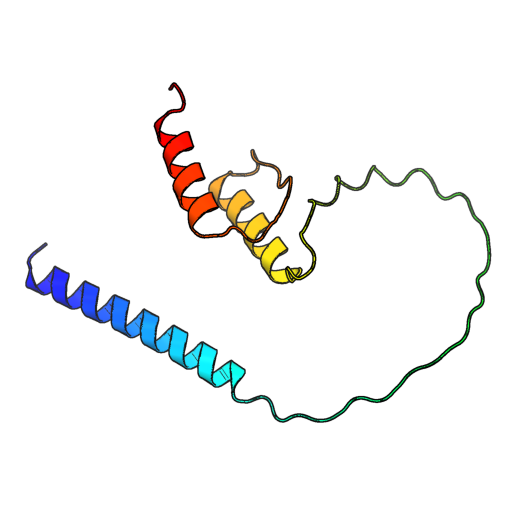P, 8-state):
--HHHHHHHHHHHHHHHHHHHHHHHHHHH--------------------------------EEPTT--HHHHHHHHHHHHHHHTT-----EE----HHHHHHHHHHHTTS--

Sequence (112 aa):
MDSNTIITIVIAVAGLAFALFALNRSRASSGTPKARPAEAPAMPAPAAAPRAAAPAAPRAPQVEAGIPPEVVAVIAAAVCAMGGGKYTLRAVRRADRSAWARAGALDVTEPF

Radius of gyration: 23.5 Å; chains: 1; bounding box: 54×39×59 Å

Organism: NCBI:txid2838579

pLDDT: mean 73.73, std 20.33, range [34.31, 97.0]

Foldseek 3Di:
DDPVVVVVVVCVVVVVVVVVVVVVVVVVVPDDDDDDDDDDDDDDDDDDDDPDDDDPDPPPAAEDPPDDVVVVVVVQVVCCVVVVPPDDRRHDDDDDPVRVVVVVVVVVVDDD